Protein AF-A0A534Z4Q7-F1 (afdb_monomer_lite)

Radius of gyration: 17.64 Å; chains: 1; bounding box: 54×18×36 Å

Secondary structure (DSSP, 8-state):
------THHHHHTT--PPPP-----HHHHHHHHHHTT--GGG---HHHHHHHHHHHHHHHHHH-TTT--

Foldseek 3Di:
DDDPDPPLVVVCPPDDDPDFDDDDDLVVQCVVCVVVVHHSVVTHPVVVVVVVVCVRCVCVCPVPPSNPD

pLDDT: mean 74.82, std 12.07, range [37.72, 89.62]

Sequence (69 aa):
MGRELSSGAAGVAGRTYPAVTFEIAAERSAAFARAIGADPADGVPPTFAAVYSLGATAPQLLTDEEAAV

Structure (mmCIF, N/CA/C/O backbone):
data_AF-A0A534Z4Q7-F1
#
_entry.id   AF-A0A534Z4Q7-F1
#
loop_
_atom_site.group_PDB
_atom_site.id
_atom_site.type_symbol
_atom_site.label_atom_id
_atom_site.label_alt_id
_atom_site.label_comp_id
_atom_site.label_asym_id
_atom_site.label_entity_id
_atom_site.label_seq_id
_atom_site.pdbx_PDB_ins_code
_atom_site.Cartn_x
_atom_site.Cartn_y
_atom_site.Cartn_z
_atom_site.occupancy
_atom_site.B_iso_or_equiv
_atom_site.auth_seq_id
_atom_site.auth_comp_id
_atom_site.auth_asym_id
_atom_site.auth_atom_id
_atom_site.pdbx_PDB_model_num
ATOM 1 N N . MET A 1 1 ? -42.840 -4.022 8.772 1.00 37.72 1 MET A N 1
ATOM 2 C CA . MET A 1 1 ? -41.830 -5.044 9.115 1.00 37.72 1 MET A CA 1
ATOM 3 C C . MET A 1 1 ? -40.461 -4.393 8.943 1.00 37.72 1 MET A C 1
ATOM 5 O O . MET A 1 1 ? -39.959 -4.334 7.828 1.00 37.72 1 MET A 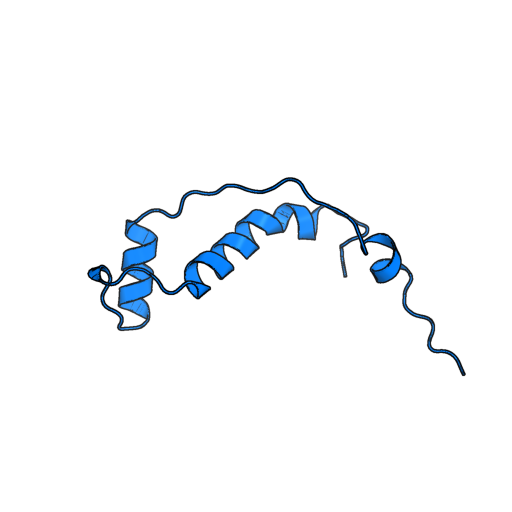O 1
ATOM 9 N N . GLY A 1 2 ? -39.953 -3.735 9.989 1.00 43.62 2 GLY A N 1
ATOM 10 C CA . GLY A 1 2 ? -38.666 -3.032 9.948 1.00 43.62 2 GLY A CA 1
ATOM 11 C C . GLY A 1 2 ? -37.531 -4.035 10.109 1.00 43.62 2 GLY A C 1
ATOM 12 O O . GLY A 1 2 ? -37.587 -4.872 11.002 1.00 43.62 2 GLY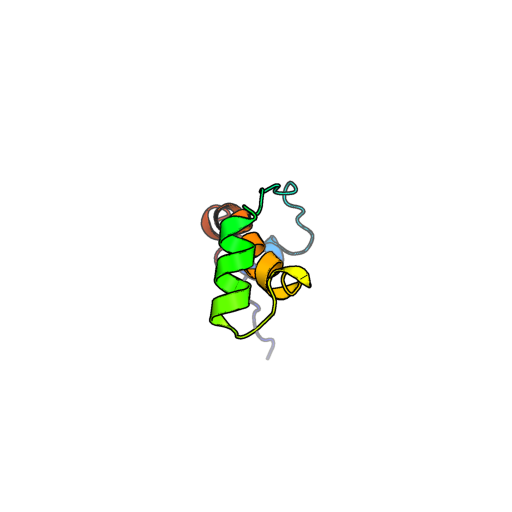 A O 1
ATOM 13 N N . ARG A 1 3 ? -36.545 -3.996 9.214 1.00 50.97 3 ARG A N 1
ATOM 14 C CA . ARG A 1 3 ? -35.350 -4.834 9.300 1.00 50.97 3 ARG A CA 1
ATOM 15 C C . ARG A 1 3 ? -34.468 -4.244 10.401 1.00 50.97 3 ARG A C 1
ATOM 17 O O . ARG A 1 3 ? -33.962 -3.140 10.223 1.00 50.97 3 ARG A O 1
ATOM 24 N N . GLU A 1 4 ? -34.342 -4.934 11.532 1.00 50.19 4 GLU A N 1
ATOM 25 C CA . GLU A 1 4 ? -33.364 -4.583 12.564 1.00 50.19 4 GLU A CA 1
ATOM 26 C C . GLU A 1 4 ? -31.972 -4.603 11.926 1.00 50.19 4 GLU A C 1
ATOM 28 O O . GLU A 1 4 ? -31.492 -5.633 11.447 1.00 50.19 4 GLU A O 1
ATOM 33 N N . LEU A 1 5 ? -31.363 -3.422 11.833 1.00 54.59 5 LEU A N 1
ATOM 34 C CA . LEU A 1 5 ? -29.957 -3.287 11.499 1.00 54.59 5 LEU A CA 1
ATOM 35 C C . LEU A 1 5 ? -29.189 -3.784 12.723 1.00 54.59 5 LEU A C 1
ATOM 37 O O . LEU A 1 5 ? -29.376 -3.257 13.817 1.00 54.59 5 LEU A O 1
ATOM 41 N N . SER A 1 6 ? -28.370 -4.821 12.538 1.00 54.56 6 SER A N 1
ATOM 42 C CA . SER A 1 6 ? -27.430 -5.284 13.559 1.00 54.56 6 SER A CA 1
ATOM 43 C C . SER A 1 6 ? -26.686 -4.084 14.161 1.00 54.56 6 SER A C 1
ATOM 45 O O . SER A 1 6 ? -26.175 -3.237 13.426 1.00 54.56 6 SER A O 1
ATOM 47 N N . SER A 1 7 ? -26.652 -4.015 15.494 1.00 57.03 7 SER A N 1
ATOM 48 C CA . SER A 1 7 ? -26.133 -2.895 16.293 1.00 57.03 7 SER A CA 1
ATOM 49 C C . SER A 1 7 ? -24.679 -2.499 15.989 1.00 57.03 7 SER A C 1
ATOM 51 O O . SER A 1 7 ? -24.271 -1.408 16.376 1.00 57.03 7 SER A O 1
ATOM 53 N N . GLY A 1 8 ? -23.898 -3.337 15.298 1.00 55.03 8 GLY A N 1
ATOM 54 C CA . GLY A 1 8 ? -22.477 -3.073 15.036 1.00 55.03 8 GLY A CA 1
ATOM 55 C C . GLY A 1 8 ? -22.225 -1.879 14.108 1.00 55.03 8 GLY A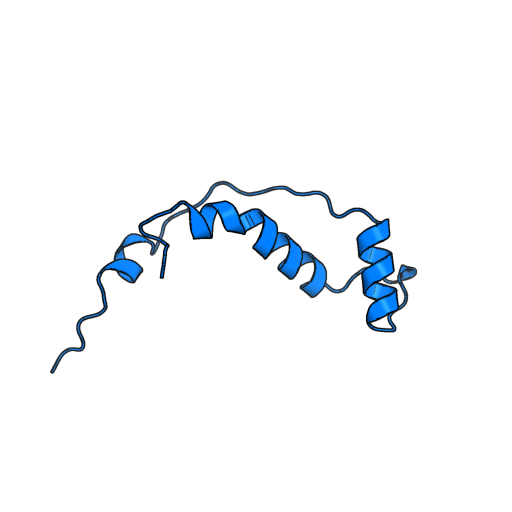 C 1
ATOM 56 O O . GLY A 1 8 ? -21.419 -1.007 14.412 1.00 55.03 8 GLY A O 1
ATOM 57 N N . ALA A 1 9 ? -22.975 -1.749 13.007 1.00 54.16 9 ALA A N 1
ATOM 58 C CA . ALA A 1 9 ? -22.725 -0.683 12.024 1.00 54.16 9 ALA A CA 1
ATOM 59 C C . ALA A 1 9 ? -23.054 0.731 12.550 1.00 54.16 9 ALA A C 1
ATOM 61 O O . ALA A 1 9 ? -22.484 1.719 12.085 1.00 54.16 9 ALA A O 1
ATOM 62 N N . ALA A 1 10 ? -23.965 0.837 13.524 1.00 60.44 10 ALA A N 1
ATOM 63 C CA . ALA A 1 10 ? -24.324 2.109 14.147 1.00 60.44 10 ALA A CA 1
ATOM 64 C C . ALA A 1 10 ? -23.231 2.636 15.099 1.00 60.44 10 ALA A C 1
ATOM 66 O O . ALA A 1 10 ? -23.114 3.849 15.254 1.00 60.44 10 ALA A O 1
ATOM 67 N N . GLY A 1 11 ? -22.416 1.754 15.698 1.00 69.12 11 GLY A N 1
ATOM 68 C CA . GLY A 1 11 ? -21.377 2.118 16.673 1.00 69.12 11 GLY A CA 1
ATOM 69 C C . GLY A 1 11 ? -20.114 2.745 16.067 1.00 69.12 11 GLY A C 1
ATOM 70 O O . GLY A 1 11 ? -19.410 3.503 16.742 1.00 69.12 11 GLY A O 1
ATOM 71 N N . VAL A 1 12 ? -19.838 2.469 14.788 1.00 73.56 12 VAL A N 1
ATOM 72 C CA . VAL A 1 12 ? -18.631 2.930 14.073 1.00 73.56 12 VAL A CA 1
ATOM 73 C C . VAL A 1 12 ? -18.850 4.139 13.165 1.00 73.56 12 VAL A C 1
ATOM 75 O O . VAL A 1 12 ? -17.889 4.822 12.803 1.00 73.56 12 VAL A O 1
ATOM 78 N N . ALA A 1 13 ? -20.097 4.450 12.806 1.00 78.19 13 ALA A N 1
ATOM 79 C CA . ALA A 1 13 ? -20.409 5.589 11.950 1.00 78.19 13 ALA A CA 1
ATOM 80 C C . ALA A 1 13 ? -19.971 6.917 12.601 1.00 78.19 13 ALA A C 1
ATOM 82 O O . ALA A 1 13 ? -20.396 7.256 13.702 1.00 78.19 13 ALA A O 1
ATOM 83 N N . GLY A 1 14 ? -19.125 7.686 11.907 1.00 80.50 14 GLY A N 1
ATOM 84 C CA . GLY A 1 14 ? -18.614 8.974 12.394 1.00 80.50 14 GLY A CA 1
ATOM 85 C C . GLY A 1 14 ? -17.367 8.892 13.283 1.00 80.50 14 GLY A C 1
ATOM 86 O O . GLY A 1 14 ? -16.898 9.933 13.743 1.00 80.50 14 GLY A O 1
ATOM 87 N N . ARG A 1 15 ? -16.797 7.699 13.508 1.00 79.69 15 ARG A N 1
ATOM 88 C CA . ARG A 1 15 ? -15.487 7.567 14.162 1.00 79.69 15 ARG A CA 1
ATOM 89 C C . ARG A 1 15 ? -14.358 8.035 13.244 1.00 79.69 15 ARG A C 1
ATOM 91 O O . ARG A 1 15 ? -14.401 7.854 12.029 1.00 79.69 15 ARG A O 1
ATOM 98 N N . THR A 1 16 ? -13.314 8.573 13.867 1.00 84.06 16 THR A N 1
ATOM 99 C CA . THR A 1 16 ? -12.058 8.931 13.206 1.00 84.06 16 THR A CA 1
ATOM 100 C C . THR A 1 16 ? -10.940 8.106 13.817 1.00 84.06 16 THR A C 1
ATOM 102 O O . THR A 1 16 ? -10.763 8.111 15.035 1.00 84.06 16 THR A O 1
ATOM 105 N N . TYR A 1 17 ? -10.167 7.434 12.973 1.00 82.31 17 TYR A N 1
ATOM 106 C CA . TYR A 1 17 ? -8.972 6.712 13.394 1.00 82.31 17 TYR A CA 1
ATOM 107 C C . TYR A 1 17 ? -7.730 7.574 13.145 1.00 82.31 17 TYR A C 1
ATOM 109 O O . TYR A 1 17 ? -7.710 8.346 12.180 1.00 82.31 17 TYR A O 1
ATOM 117 N N . PRO A 1 18 ? -6.685 7.468 13.985 1.00 84.19 18 PRO A N 1
ATOM 118 C CA . PRO A 1 18 ? -5.413 8.119 13.711 1.00 84.19 18 PRO A CA 1
ATOM 119 C C . PRO A 1 18 ? -4.896 7.741 12.321 1.00 84.19 18 PRO A C 1
ATOM 121 O O . PRO A 1 18 ? -4.974 6.578 11.915 1.00 84.19 18 PRO A O 1
ATOM 124 N N . ALA A 1 19 ? -4.364 8.728 11.600 1.00 83.25 19 ALA A N 1
ATOM 125 C CA . ALA A 1 19 ? -3.763 8.486 10.298 1.00 83.25 19 ALA A CA 1
ATOM 126 C C . ALA A 1 19 ? -2.586 7.511 10.438 1.00 83.25 19 ALA A C 1
ATOM 128 O O . ALA A 1 19 ? -1.732 7.674 11.312 1.00 83.25 19 ALA A O 1
ATOM 129 N N . VAL A 1 20 ? -2.549 6.508 9.564 1.00 79.38 20 VAL A N 1
ATOM 130 C CA . VAL A 1 20 ? -1.421 5.584 9.462 1.00 79.38 20 VAL A CA 1
ATOM 131 C C . VAL A 1 20 ? -0.457 6.076 8.395 1.00 79.38 20 VAL A C 1
ATOM 133 O O . VAL A 1 20 ? -0.871 6.543 7.333 1.00 79.38 20 VAL A O 1
ATOM 136 N N . THR A 1 21 ? 0.833 5.936 8.674 1.00 80.44 21 THR A N 1
ATOM 137 C CA . THR A 1 21 ? 1.902 6.234 7.722 1.00 80.44 21 THR A CA 1
ATOM 138 C C . THR A 1 21 ? 2.702 4.968 7.494 1.00 80.44 21 THR A C 1
ATOM 140 O O . THR A 1 21 ? 3.046 4.263 8.442 1.00 80.44 21 THR A O 1
ATOM 143 N N . PHE A 1 22 ? 3.022 4.689 6.239 1.00 78.69 22 PHE A N 1
ATOM 144 C CA . PHE A 1 22 ? 3.915 3.607 5.866 1.00 78.69 22 PHE A CA 1
ATOM 145 C C . PHE A 1 22 ? 4.746 4.025 4.659 1.00 78.69 22 PHE A C 1
ATOM 147 O O . PHE A 1 22 ? 4.332 4.859 3.853 1.00 78.69 22 PHE A O 1
ATOM 154 N N . GLU A 1 23 ? 5.926 3.433 4.546 1.00 83.50 23 GLU A N 1
ATOM 155 C CA . GLU A 1 23 ? 6.811 3.634 3.411 1.00 83.50 23 GLU A CA 1
ATOM 156 C C . GLU A 1 23 ? 6.632 2.492 2.411 1.00 83.50 23 GLU A C 1
ATOM 158 O O . GLU A 1 23 ? 6.643 1.311 2.773 1.00 83.50 23 GLU A O 1
ATOM 163 N N . ILE A 1 24 ? 6.478 2.842 1.135 1.00 79.00 24 ILE A N 1
ATOM 164 C CA . ILE A 1 24 ? 6.494 1.869 0.048 1.00 79.00 24 ILE A CA 1
ATOM 165 C C . ILE A 1 24 ? 7.920 1.797 -0.486 1.00 79.00 24 ILE A C 1
ATOM 167 O O . ILE A 1 24 ? 8.372 2.699 -1.186 1.00 79.00 24 ILE A O 1
ATOM 171 N N . ALA A 1 25 ? 8.605 0.695 -0.188 1.00 85.19 25 ALA A N 1
ATOM 172 C CA . ALA A 1 25 ? 9.927 0.424 -0.738 1.00 85.19 25 ALA A CA 1
ATOM 173 C C . ALA A 1 25 ? 9.882 0.379 -2.278 1.00 85.19 25 ALA A C 1
ATOM 175 O O . ALA A 1 25 ? 9.055 -0.337 -2.864 1.00 85.19 25 ALA A O 1
ATOM 176 N N . ALA A 1 26 ? 10.790 1.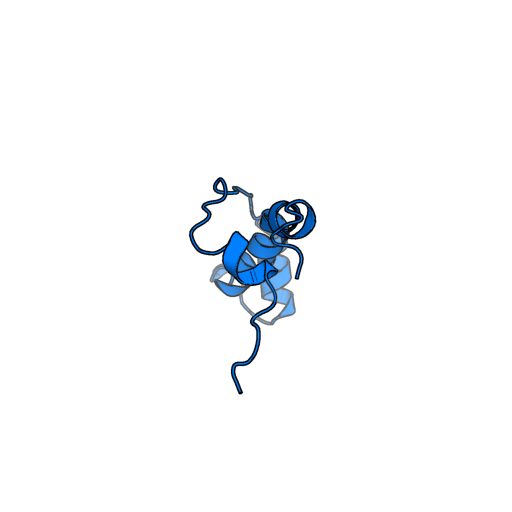114 -2.925 1.00 85.56 26 ALA A N 1
ATOM 177 C CA . ALA A 1 26 ? 10.863 1.239 -4.381 1.00 85.56 26 ALA A CA 1
ATOM 178 C C . ALA A 1 26 ? 11.015 -0.126 -5.072 1.00 85.56 26 ALA A C 1
ATOM 180 O O . ALA A 1 26 ? 10.435 -0.377 -6.127 1.00 85.56 26 ALA A O 1
ATOM 181 N N . GLU A 1 27 ? 11.720 -1.061 -4.439 1.00 88.62 27 GLU A N 1
ATOM 182 C CA . GLU A 1 27 ? 11.943 -2.410 -4.951 1.00 88.62 27 GLU A CA 1
ATOM 183 C C . GLU A 1 27 ? 10.632 -3.197 -5.056 1.00 88.62 27 GLU A C 1
ATOM 185 O O . GLU A 1 27 ? 10.419 -3.912 -6.036 1.00 88.62 27 GLU A O 1
ATOM 190 N N . ARG A 1 28 ? 9.722 -3.045 -4.081 1.00 84.44 28 ARG A N 1
ATOM 191 C CA . ARG A 1 28 ? 8.411 -3.723 -4.093 1.00 84.44 28 ARG A CA 1
ATOM 192 C C . ARG A 1 28 ? 7.495 -3.134 -5.152 1.00 84.44 28 ARG A C 1
ATOM 194 O O . ARG A 1 28 ? 6.825 -3.874 -5.868 1.00 84.44 28 ARG A O 1
ATOM 201 N N . SER A 1 29 ? 7.507 -1.811 -5.255 1.00 84.88 29 SER A N 1
ATOM 202 C CA . SER A 1 29 ? 6.826 -1.049 -6.297 1.00 84.88 29 SER A CA 1
ATOM 203 C C . SER A 1 29 ? 7.241 -1.535 -7.694 1.00 84.88 29 SER A C 1
ATOM 205 O O . SER A 1 29 ? 6.391 -1.910 -8.506 1.00 84.88 29 SER A O 1
ATOM 207 N N . ALA A 1 30 ? 8.547 -1.637 -7.940 1.00 88.19 30 ALA A N 1
ATOM 208 C CA . ALA A 1 30 ? 9.086 -2.086 -9.215 1.00 88.19 30 ALA A CA 1
ATOM 209 C C . ALA A 1 30 ? 8.830 -3.579 -9.482 1.00 88.19 30 ALA A C 1
ATOM 211 O O . ALA A 1 30 ? 8.623 -3.980 -10.627 1.00 88.19 30 ALA A O 1
ATOM 212 N N . ALA A 1 31 ? 8.852 -4.428 -8.450 1.00 87.69 31 ALA A N 1
ATOM 213 C CA . ALA A 1 31 ? 8.510 -5.844 -8.582 1.00 87.69 31 ALA A CA 1
ATOM 214 C C . ALA A 1 31 ? 7.042 -6.035 -8.992 1.00 87.69 31 ALA A C 1
ATOM 216 O O . ALA A 1 31 ? 6.757 -6.836 -9.882 1.00 87.69 31 ALA A O 1
ATOM 217 N N . PHE A 1 32 ? 6.125 -5.268 -8.398 1.00 85.62 32 PHE A N 1
ATOM 218 C CA . PHE A 1 32 ? 4.711 -5.318 -8.754 1.00 85.62 32 PHE A CA 1
ATOM 219 C C . PHE A 1 32 ? 4.453 -4.836 -10.181 1.00 85.62 32 PHE A C 1
ATOM 221 O O . PHE A 1 32 ? 3.758 -5.526 -10.921 1.00 85.62 32 PHE A O 1
ATOM 228 N N . ALA A 1 33 ? 5.055 -3.710 -10.588 1.00 88.31 33 ALA A N 1
ATOM 229 C CA . ALA A 1 33 ? 4.941 -3.206 -11.958 1.00 88.31 33 ALA A CA 1
ATOM 230 C C . ALA A 1 33 ? 5.318 -4.291 -12.980 1.00 88.31 33 ALA A C 1
ATOM 232 O O . ALA A 1 33 ? 4.532 -4.612 -13.870 1.00 88.31 33 ALA A O 1
ATOM 233 N N . ARG A 1 34 ? 6.455 -4.966 -12.767 1.00 89.12 34 ARG A N 1
ATOM 234 C CA . ARG A 1 34 ? 6.886 -6.085 -13.620 1.00 89.12 34 ARG A CA 1
ATOM 235 C C . ARG A 1 34 ? 5.899 -7.254 -13.615 1.00 89.12 34 ARG A C 1
ATOM 237 O O . ARG A 1 34 ? 5.649 -7.827 -14.670 1.00 89.12 34 ARG A O 1
ATOM 244 N N . ALA A 1 35 ? 5.331 -7.605 -12.462 1.00 89.62 35 ALA A N 1
ATOM 245 C CA . ALA A 1 35 ? 4.400 -8.728 -12.338 1.00 89.62 35 ALA A CA 1
ATOM 246 C C . ALA A 1 35 ? 3.098 -8.531 -13.135 1.00 89.62 35 ALA A C 1
ATOM 248 O O . ALA A 1 35 ? 2.510 -9.511 -13.588 1.00 89.62 35 ALA A O 1
ATOM 249 N N . ILE A 1 36 ? 2.667 -7.282 -13.331 1.00 86.00 36 ILE A N 1
ATOM 250 C CA . ILE A 1 36 ? 1.466 -6.941 -14.110 1.00 86.00 36 ILE A CA 1
ATOM 251 C C . ILE A 1 36 ? 1.776 -6.529 -15.559 1.00 86.00 36 ILE A C 1
ATOM 253 O O . ILE A 1 36 ? 0.865 -6.145 -16.288 1.00 86.00 36 ILE A O 1
ATOM 257 N N . GLY A 1 37 ? 3.045 -6.591 -15.980 1.00 88.12 37 GLY A N 1
ATOM 258 C CA . GLY A 1 37 ? 3.481 -6.183 -17.320 1.00 88.12 37 GLY A CA 1
ATOM 259 C C . GLY A 1 37 ? 3.563 -4.667 -17.539 1.00 88.12 37 GLY A C 1
ATOM 260 O O . GLY A 1 37 ? 3.523 -4.226 -18.684 1.00 88.12 37 GLY A O 1
ATOM 261 N N . ALA A 1 38 ? 3.664 -3.876 -16.469 1.00 87.88 38 ALA A N 1
ATOM 262 C CA . ALA A 1 38 ? 3.856 -2.427 -16.521 1.00 87.88 38 ALA A CA 1
ATOM 263 C C . ALA A 1 38 ? 5.346 -2.038 -16.444 1.00 87.88 38 ALA A C 1
ATOM 265 O O . ALA A 1 38 ? 6.178 -2.798 -15.935 1.00 87.88 38 ALA A O 1
ATOM 266 N N . ASP A 1 39 ? 5.674 -0.831 -16.912 1.00 88.81 39 ASP A N 1
ATOM 267 C CA . ASP A 1 39 ? 7.009 -0.250 -16.755 1.00 88.81 39 ASP A CA 1
ATOM 268 C C . ASP A 1 39 ? 7.180 0.313 -15.328 1.00 88.81 39 ASP A C 1
ATOM 270 O O . ASP A 1 39 ? 6.401 1.171 -14.909 1.00 88.81 39 ASP A O 1
ATOM 274 N N . PRO A 1 40 ? 8.180 -0.133 -14.545 1.00 87.12 40 PRO A N 1
ATOM 275 C CA . PRO A 1 40 ? 8.463 0.446 -13.233 1.00 87.12 40 PRO A CA 1
ATOM 276 C C . PRO A 1 40 ? 8.874 1.931 -13.268 1.00 87.12 40 PRO A C 1
ATOM 278 O O . PRO A 1 40 ? 8.772 2.590 -12.234 1.00 87.12 40 PRO A O 1
ATOM 281 N N . ALA A 1 41 ? 9.343 2.461 -14.403 1.00 87.81 41 ALA A N 1
ATOM 282 C CA . ALA A 1 41 ? 9.724 3.868 -14.548 1.00 87.81 41 ALA A CA 1
ATOM 283 C C . ALA A 1 41 ? 8.516 4.819 -14.588 1.00 87.81 41 ALA A C 1
ATOM 285 O O . ALA A 1 41 ? 8.638 5.969 -14.170 1.00 87.81 41 ALA A O 1
ATOM 286 N N . ASP A 1 42 ? 7.346 4.327 -15.004 1.00 84.56 42 ASP A N 1
ATOM 287 C CA . ASP A 1 42 ? 6.096 5.099 -15.046 1.00 84.56 42 ASP A CA 1
ATOM 288 C C . ASP A 1 42 ? 5.436 5.234 -13.658 1.00 84.56 42 ASP A C 1
ATOM 290 O O . ASP A 1 42 ? 4.415 5.907 -13.494 1.00 84.56 42 ASP A O 1
ATOM 294 N N . GLY A 1 43 ? 6.037 4.618 -12.633 1.00 69.62 43 GLY A N 1
ATOM 295 C CA . GLY A 1 43 ? 5.499 4.550 -11.281 1.00 69.62 43 GLY A CA 1
ATOM 296 C C . GLY A 1 43 ? 4.462 3.438 -11.115 1.00 69.62 43 GLY A C 1
ATOM 297 O O . GLY A 1 43 ? 4.100 2.724 -12.049 1.00 69.62 43 GLY A O 1
ATOM 298 N N . VAL A 1 44 ? 3.991 3.241 -9.881 1.00 71.06 44 VAL A N 1
ATOM 299 C CA . VAL A 1 44 ? 3.002 2.191 -9.597 1.00 71.06 44 VAL A CA 1
ATOM 300 C C . VAL A 1 44 ? 1.593 2.758 -9.649 1.00 71.06 44 VAL A C 1
ATOM 302 O O . VAL A 1 44 ? 1.362 3.838 -9.100 1.00 71.06 44 VAL A O 1
ATOM 305 N N . PRO A 1 45 ? 0.625 2.014 -10.210 1.00 68.88 45 PRO A N 1
ATOM 306 C CA . PRO A 1 45 ? -0.773 2.398 -10.152 1.00 68.88 45 PRO A CA 1
ATOM 307 C C . PRO A 1 45 ? -1.240 2.718 -8.719 1.00 68.88 45 PRO A C 1
ATOM 309 O O . PRO A 1 45 ? -0.867 1.998 -7.784 1.00 68.88 45 PRO A O 1
ATOM 312 N N . PRO A 1 46 ? -2.127 3.716 -8.529 1.00 70.19 46 PRO A N 1
ATOM 313 C CA . PRO A 1 46 ? -2.680 4.083 -7.217 1.00 70.19 46 PRO A CA 1
ATOM 314 C C . PRO A 1 46 ? -3.295 2.903 -6.447 1.00 70.19 46 PRO A C 1
ATOM 316 O O . PRO A 1 46 ? -3.345 2.899 -5.219 1.00 70.19 46 PRO A O 1
ATOM 319 N N . THR A 1 47 ? -3.733 1.867 -7.165 1.00 70.75 47 THR A N 1
ATOM 320 C CA . THR A 1 47 ? -4.297 0.636 -6.601 1.00 70.75 47 THR A CA 1
ATOM 321 C C . THR A 1 47 ? -3.281 -0.194 -5.815 1.00 70.75 47 THR A C 1
ATOM 323 O O . THR A 1 47 ? -3.656 -0.823 -4.830 1.00 70.75 47 THR A O 1
ATOM 326 N N . PHE A 1 48 ? -1.994 -0.166 -6.170 1.00 73.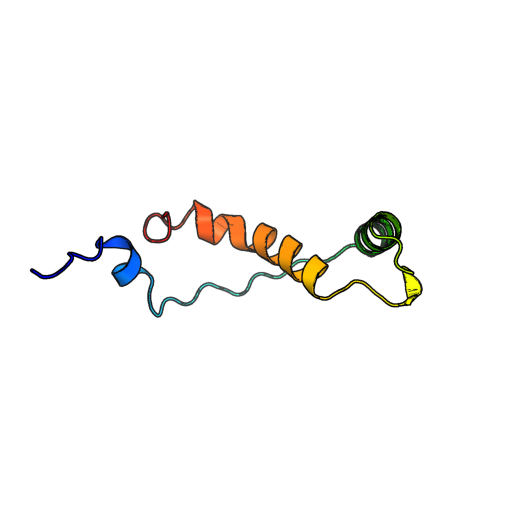00 48 PHE A N 1
ATOM 327 C CA . PHE A 1 48 ? -0.948 -0.831 -5.387 1.00 73.00 48 PHE A CA 1
ATOM 328 C C . PHE A 1 48 ? -0.756 -0.171 -4.022 1.00 73.00 48 PHE A C 1
ATOM 330 O O . PHE A 1 48 ? -0.662 -0.861 -3.006 1.00 73.00 48 PHE A O 1
ATOM 337 N N . ALA A 1 49 ? -0.764 1.166 -3.990 1.00 68.94 49 ALA A N 1
ATOM 338 C CA . ALA A 1 49 ? -0.731 1.913 -2.740 1.00 68.94 49 ALA A CA 1
ATOM 339 C C . ALA A 1 49 ? -1.964 1.591 -1.884 1.00 68.94 49 ALA A C 1
ATOM 341 O O . ALA A 1 49 ? -1.823 1.370 -0.688 1.00 68.94 49 ALA A O 1
ATOM 342 N N . ALA A 1 50 ? -3.147 1.457 -2.495 1.00 72.50 50 ALA A N 1
ATOM 343 C CA . ALA A 1 50 ? -4.373 1.102 -1.782 1.00 72.50 50 ALA A CA 1
ATOM 344 C C . ALA A 1 50 ? -4.306 -0.274 -1.087 1.00 72.50 50 ALA A C 1
ATOM 346 O O . ALA A 1 50 ? -4.763 -0.397 0.046 1.00 72.50 50 ALA A O 1
ATOM 347 N N . VAL A 1 51 ? -3.704 -1.296 -1.709 1.00 71.00 51 VAL A N 1
ATOM 348 C CA . VAL A 1 51 ? -3.546 -2.625 -1.079 1.00 71.00 51 VAL A CA 1
ATOM 349 C C . VAL A 1 51 ? -2.623 -2.559 0.137 1.00 71.00 51 VAL A C 1
ATOM 351 O O . VAL A 1 51 ? -2.926 -3.138 1.178 1.00 71.00 51 VAL A O 1
ATOM 354 N N . TYR A 1 52 ? -1.519 -1.820 0.042 1.00 66.50 52 TYR A N 1
ATOM 355 C CA . TYR A 1 52 ? -0.654 -1.608 1.201 1.00 66.50 52 TYR A CA 1
ATOM 356 C C . TYR A 1 52 ? -1.330 -0.763 2.285 1.00 66.50 52 TYR A C 1
ATOM 358 O O . TYR A 1 52 ? -1.165 -1.062 3.468 1.00 66.50 52 TYR A O 1
ATOM 366 N N . SER A 1 53 ? -2.158 0.213 1.900 1.00 65.25 53 SER A N 1
ATOM 367 C CA . SER A 1 53 ? -2.984 0.974 2.839 1.00 65.25 53 SER A CA 1
ATOM 368 C C . SER A 1 53 ? -3.948 0.074 3.611 1.00 65.25 53 SER A C 1
ATOM 370 O O . SER A 1 53 ? -4.091 0.273 4.811 1.00 65.25 53 SER A O 1
ATOM 372 N N . LEU A 1 54 ? -4.541 -0.948 2.977 1.00 71.25 54 LEU A N 1
ATOM 373 C C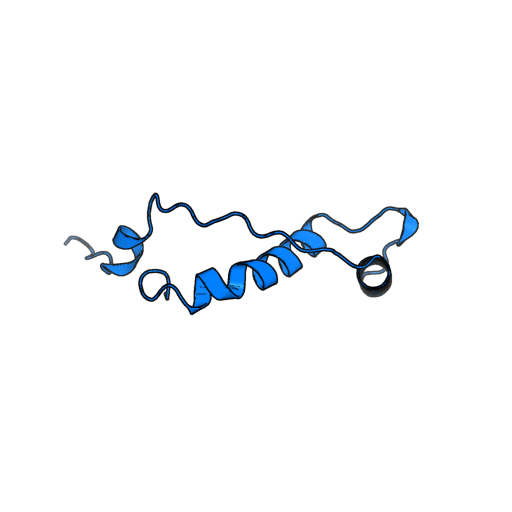A . LEU A 1 54 ? -5.366 -1.943 3.681 1.00 71.25 54 LEU A CA 1
ATOM 374 C C . LEU A 1 54 ? -4.558 -2.720 4.725 1.00 71.25 54 LEU A C 1
ATOM 376 O O . LEU A 1 54 ? -5.039 -2.964 5.826 1.00 71.25 54 LEU A O 1
ATOM 380 N N . GLY A 1 55 ? -3.319 -3.094 4.400 1.00 75.56 55 GLY A N 1
ATOM 381 C CA . GLY A 1 55 ? -2.423 -3.731 5.364 1.00 75.56 55 GLY A CA 1
ATOM 382 C C . GLY A 1 55 ? -2.094 -2.817 6.549 1.00 75.56 55 GLY A C 1
ATOM 383 O O . GLY A 1 55 ? -2.120 -3.259 7.694 1.00 75.56 55 GLY A O 1
ATOM 384 N N . ALA A 1 56 ? -1.828 -1.534 6.293 1.00 79.38 56 ALA A N 1
ATOM 385 C CA . ALA A 1 56 ? -1.514 -0.555 7.333 1.00 79.38 56 ALA A CA 1
ATOM 386 C C . ALA A 1 56 ? -2.707 -0.254 8.257 1.00 79.38 56 ALA A C 1
ATOM 388 O O . ALA A 1 56 ? -2.511 0.012 9.441 1.00 79.38 56 ALA A O 1
ATOM 389 N N . THR A 1 57 ? -3.936 -0.328 7.742 1.00 78.31 57 THR A N 1
ATOM 390 C CA . THR A 1 57 ? -5.165 -0.172 8.535 1.00 78.31 57 THR A CA 1
ATOM 391 C C . THR A 1 57 ? -5.690 -1.493 9.104 1.00 78.31 57 THR A C 1
ATOM 393 O O . THR A 1 57 ? -6.632 -1.476 9.895 1.00 78.31 57 THR A O 1
ATOM 396 N N . ALA A 1 58 ? -5.067 -2.635 8.790 1.00 81.69 58 ALA A N 1
ATOM 397 C CA . ALA A 1 58 ? -5.480 -3.943 9.300 1.00 81.69 58 ALA A CA 1
ATOM 398 C C . ALA A 1 58 ? -5.544 -4.015 10.838 1.00 81.69 58 ALA A C 1
ATOM 400 O O . ALA A 1 58 ? -6.509 -4.579 11.343 1.00 81.69 58 ALA A O 1
ATOM 401 N N . PRO A 1 59 ? -4.615 -3.418 11.618 1.00 80.12 59 PRO A N 1
ATOM 402 C CA . PRO A 1 59 ? -4.762 -3.379 13.070 1.00 80.12 59 PRO A CA 1
ATOM 403 C C . PRO A 1 59 ? -6.052 -2.678 13.502 1.00 80.12 59 PRO A C 1
ATOM 405 O O . PRO A 1 59 ? -6.775 -3.213 14.324 1.00 80.12 59 PRO A O 1
ATOM 408 N N . GLN A 1 60 ? -6.402 -1.541 12.892 1.00 79.50 60 GLN A N 1
ATOM 409 C CA . GLN A 1 60 ? -7.639 -0.813 13.208 1.00 79.50 60 GLN A CA 1
ATOM 410 C C . GLN A 1 60 ? -8.882 -1.666 12.914 1.00 79.50 60 GLN A C 1
ATOM 412 O O . GLN A 1 60 ? -9.805 -1.688 13.718 1.00 79.50 60 GLN A O 1
ATOM 417 N N . LEU A 1 61 ? -8.864 -2.415 11.806 1.00 75.62 61 LEU A N 1
ATOM 418 C CA . LEU A 1 61 ? -9.914 -3.368 11.429 1.00 75.62 61 LEU A CA 1
ATOM 419 C C . LEU A 1 61 ? -10.034 -4.564 12.385 1.00 75.62 61 LEU A C 1
ATOM 421 O O . LEU A 1 61 ? -11.130 -5.075 12.575 1.00 75.62 61 LEU A O 1
ATOM 425 N N . LEU A 1 62 ? -8.919 -5.044 12.943 1.00 80.56 62 LEU A N 1
ATOM 426 C CA . LEU A 1 62 ? -8.875 -6.298 13.704 1.00 80.56 62 LEU A CA 1
ATOM 427 C C . LEU A 1 62 ? -8.882 -6.106 15.226 1.00 80.56 62 LEU A C 1
ATOM 429 O O . LEU A 1 62 ? -9.158 -7.063 15.943 1.00 80.56 62 LEU A O 1
ATOM 433 N N . THR A 1 63 ? -8.550 -4.914 15.731 1.00 77.06 63 THR A N 1
ATOM 434 C CA . THR A 1 63 ? -8.477 -4.638 17.177 1.00 77.06 63 THR A CA 1
ATOM 435 C C . THR A 1 63 ? -9.614 -3.768 17.703 1.00 77.06 63 THR A C 1
ATOM 437 O O . THR A 1 63 ? -9.773 -3.673 18.916 1.00 77.06 63 THR A O 1
ATOM 440 N N . ASP A 1 64 ? -10.380 -3.103 16.835 1.00 78.12 64 ASP A N 1
ATOM 441 C CA . ASP A 1 64 ? -11.605 -2.408 17.245 1.00 78.12 64 ASP A CA 1
ATOM 442 C C . ASP A 1 64 ? -12.765 -3.413 17.246 1.00 78.12 64 ASP A C 1
ATOM 444 O O . ASP A 1 64 ? -13.314 -3.740 16.196 1.00 78.12 64 ASP A O 1
ATOM 448 N N . GLU A 1 65 ? -13.118 -3.924 18.431 1.00 77.06 65 GLU A N 1
ATOM 449 C CA . GLU A 1 65 ? -14.196 -4.912 18.612 1.00 77.06 65 GLU A CA 1
ATOM 450 C C . GLU A 1 65 ? -15.553 -4.423 18.083 1.00 77.06 65 GLU A C 1
ATOM 452 O O . GLU A 1 65 ? -16.376 -5.230 17.664 1.00 77.06 65 GLU A O 1
ATOM 457 N N . GLU A 1 66 ? -15.775 -3.108 18.041 1.00 70.81 66 GLU A N 1
ATOM 458 C CA . GLU A 1 66 ? -17.000 -2.510 17.498 1.00 70.81 66 GLU A CA 1
ATOM 459 C C . GLU A 1 66 ? -16.958 -2.373 15.966 1.00 70.81 66 GLU A C 1
ATOM 461 O O . GLU A 1 66 ? -18.002 -2.214 15.334 1.00 70.81 66 GLU A O 1
ATOM 466 N N . ALA A 1 67 ? -15.765 -2.421 15.359 1.00 68.00 67 ALA A N 1
ATOM 467 C CA . ALA A 1 67 ? -15.567 -2.406 13.908 1.00 68.00 67 ALA A CA 1
ATOM 468 C C . ALA A 1 67 ? -15.408 -3.802 13.296 1.00 68.00 67 ALA A C 1
ATOM 470 O O . ALA A 1 67 ? -15.414 -3.927 12.068 1.00 68.00 67 ALA A O 1
ATOM 471 N N . ALA A 1 68 ? -15.280 -4.840 14.124 1.00 62.25 68 ALA A N 1
ATOM 472 C CA . ALA A 1 68 ? -15.297 -6.224 13.680 1.00 62.25 68 ALA A CA 1
ATOM 473 C C . ALA A 1 68 ? -16.692 -6.564 13.117 1.00 62.25 68 ALA A C 1
ATOM 475 O O . ALA A 1 68 ? -17.683 -6.564 13.847 1.00 62.25 68 ALA A O 1
ATOM 476 N N . VAL A 1 69 ? -16.770 -6.809 11.803 1.00 57.78 69 VAL A N 1
ATOM 477 C CA . VAL A 1 69 ? -18.004 -7.195 11.084 1.00 57.78 69 VAL A CA 1
ATOM 478 C C . VAL A 1 69 ? -18.094 -8.706 10.940 1.00 57.78 69 VAL A C 1
ATOM 480 O O . VAL A 1 69 ? -17.064 -9.315 10.570 1.00 57.78 69 VAL A O 1
#